Protein AF-A0A1I4HPQ2-F1 (afdb_monomer_lite)

Radius of gyration: 27.37 Å; chains: 1; bounding box: 56×36×84 Å

Structure (mmCIF, N/CA/C/O backbone):
data_AF-A0A1I4HPQ2-F1
#
_entry.id   AF-A0A1I4HPQ2-F1
#
loop_
_atom_site.group_PDB
_atom_site.id
_atom_site.type_symbol
_atom_site.label_atom_id
_atom_site.label_alt_id
_atom_site.label_comp_id
_atom_site.label_asym_id
_atom_site.label_entity_id
_atom_site.label_seq_id
_atom_site.pdbx_PDB_ins_code
_atom_site.Cartn_x
_atom_site.Cartn_y
_atom_site.Cartn_z
_atom_site.occupancy
_atom_site.B_iso_or_equiv
_atom_site.auth_seq_id
_atom_site.auth_comp_id
_atom_site.auth_asym_id
_atom_site.auth_atom_id
_atom_site.pdbx_PDB_model_num
ATOM 1 N N . MET A 1 1 ? 9.547 -10.288 45.486 1.00 56.03 1 MET A N 1
ATOM 2 C CA . MET A 1 1 ? 8.799 -9.108 44.997 1.00 56.03 1 MET A CA 1
ATOM 3 C C . MET A 1 1 ? 7.309 -9.407 45.085 1.00 56.03 1 MET A C 1
ATOM 5 O O . MET A 1 1 ? 6.881 -10.404 44.515 1.00 56.03 1 MET A O 1
ATOM 9 N N . ALA A 1 2 ? 6.533 -8.618 45.832 1.00 69.06 2 ALA A N 1
ATOM 10 C CA . ALA A 1 2 ? 5.089 -8.822 45.950 1.00 69.06 2 ALA A CA 1
ATOM 11 C C . ALA A 1 2 ? 4.396 -8.547 44.603 1.00 69.06 2 ALA A C 1
ATOM 13 O O . ALA A 1 2 ? 4.703 -7.563 43.930 1.00 69.06 2 ALA A O 1
ATOM 14 N N . ARG A 1 3 ? 3.455 -9.416 44.212 1.00 73.75 3 ARG A N 1
ATOM 15 C CA . ARG A 1 3 ? 2.708 -9.368 42.938 1.00 73.75 3 ARG A CA 1
ATOM 16 C C . ARG A 1 3 ? 2.062 -8.003 42.667 1.00 73.75 3 ARG A C 1
ATOM 18 O O . ARG A 1 3 ? 1.956 -7.590 41.516 1.00 73.75 3 ARG A O 1
ATOM 25 N N . GLU A 1 4 ? 1.667 -7.297 43.722 1.00 72.56 4 GLU A N 1
ATOM 26 C CA . GLU A 1 4 ? 1.078 -5.958 43.643 1.00 72.56 4 GLU A CA 1
ATOM 27 C C . GLU A 1 4 ? 2.083 -4.871 43.252 1.00 72.56 4 GLU A C 1
ATOM 29 O O . GLU A 1 4 ? 1.742 -3.999 42.455 1.00 72.56 4 GLU A O 1
ATOM 34 N N . GLN A 1 5 ? 3.319 -4.940 43.760 1.00 71.19 5 GLN A N 1
ATOM 35 C CA . GLN A 1 5 ? 4.384 -3.994 43.414 1.00 71.19 5 GLN A CA 1
ATOM 36 C C . GLN A 1 5 ? 4.731 -4.126 41.925 1.00 71.19 5 GLN A C 1
ATOM 38 O O . GLN A 1 5 ? 4.684 -3.150 41.185 1.00 71.19 5 GLN A O 1
ATOM 43 N N . TYR A 1 6 ? 4.920 -5.367 41.459 1.00 75.75 6 TYR A N 1
ATOM 44 C CA . TYR A 1 6 ? 5.201 -5.671 40.052 1.00 75.75 6 TYR A CA 1
ATOM 45 C C . TYR A 1 6 ? 4.104 -5.156 39.106 1.00 75.75 6 TYR A C 1
ATOM 47 O O . TYR A 1 6 ? 4.392 -4.562 38.071 1.00 75.75 6 TYR A O 1
ATOM 55 N N . GLN A 1 7 ? 2.828 -5.339 39.461 1.00 75.50 7 GLN A N 1
ATOM 56 C CA . GLN A 1 7 ? 1.721 -4.849 38.636 1.00 75.50 7 GLN A CA 1
ATOM 57 C C . GLN A 1 7 ? 1.602 -3.323 38.616 1.00 75.50 7 GLN A C 1
ATOM 59 O O . GLN A 1 7 ? 1.125 -2.778 37.618 1.00 75.50 7 GLN A O 1
ATOM 64 N N . ARG A 1 8 ? 1.972 -2.630 39.702 1.00 77.44 8 ARG A N 1
ATOM 65 C CA . ARG A 1 8 ? 2.015 -1.160 39.720 1.00 77.44 8 ARG A CA 1
ATOM 66 C C . ARG A 1 8 ? 3.138 -0.653 38.828 1.00 77.44 8 ARG A C 1
ATOM 68 O O . ARG A 1 8 ? 2.869 0.174 37.960 1.00 77.44 8 ARG A O 1
ATOM 75 N N . ASP A 1 9 ? 4.333 -1.209 38.981 1.00 74.62 9 ASP A N 1
ATOM 76 C CA . ASP A 1 9 ? 5.513 -0.802 38.218 1.00 74.62 9 ASP A CA 1
ATOM 77 C C . ASP A 1 9 ? 5.321 -1.065 36.717 1.00 74.62 9 ASP A C 1
ATOM 79 O O . ASP A 1 9 ? 5.579 -0.185 35.896 1.00 74.62 9 ASP A O 1
ATOM 83 N N . TYR A 1 10 ? 4.742 -2.214 36.349 1.00 74.06 10 TYR A N 1
ATOM 84 C CA . TYR A 1 10 ? 4.390 -2.535 34.962 1.00 74.06 10 TYR A CA 1
ATOM 85 C C . TYR A 1 10 ? 3.401 -1.526 34.361 1.00 74.06 10 TYR A C 1
ATOM 87 O O . TYR A 1 10 ? 3.603 -1.028 33.256 1.00 74.06 10 TYR A O 1
ATOM 95 N N . ARG A 1 11 ? 2.335 -1.173 35.096 1.00 72.62 11 ARG A N 1
ATOM 96 C CA . ARG A 1 11 ? 1.359 -0.170 34.634 1.00 72.62 11 ARG A CA 1
ATOM 97 C C . ARG A 1 11 ? 1.989 1.212 34.482 1.00 72.62 11 ARG A C 1
ATOM 99 O O . ARG A 1 11 ? 1.589 1.949 33.584 1.00 72.62 11 ARG A O 1
ATOM 106 N N . GLN A 1 12 ? 2.928 1.567 35.357 1.00 74.88 12 GLN A N 1
ATOM 107 C CA . GLN A 1 12 ? 3.616 2.852 35.308 1.00 74.88 12 GLN A CA 1
ATOM 108 C C . GLN A 1 12 ? 4.528 2.929 34.075 1.00 74.88 12 GLN A C 1
ATOM 110 O O . GLN A 1 12 ? 4.381 3.845 33.274 1.00 74.88 12 GLN A O 1
ATOM 115 N N . GLN A 1 13 ? 5.354 1.905 33.844 1.00 72.19 13 GLN A N 1
ATOM 116 C CA . GLN A 1 13 ? 6.218 1.812 32.661 1.00 72.19 13 GLN A CA 1
ATOM 117 C C . GLN A 1 13 ? 5.417 1.801 31.349 1.00 72.19 13 GLN A C 1
ATOM 119 O O . GLN A 1 13 ? 5.803 2.438 30.370 1.00 72.19 13 GLN A O 1
ATOM 124 N N . TYR A 1 14 ? 4.261 1.133 31.328 1.00 73.94 14 TYR A N 1
ATOM 125 C CA . TYR A 1 14 ? 3.416 1.057 30.135 1.00 73.94 14 TYR A CA 1
ATOM 126 C C . TYR A 1 14 ? 2.805 2.414 29.741 1.00 73.94 14 TYR A C 1
ATOM 128 O O . TYR A 1 14 ? 2.652 2.704 28.555 1.00 73.94 14 TYR A O 1
ATOM 136 N N . LYS A 1 15 ? 2.484 3.275 30.719 1.00 73.75 15 LYS A N 1
ATOM 137 C CA . LYS A 1 15 ? 1.958 4.633 30.467 1.00 73.75 15 LYS A CA 1
ATOM 138 C C . LYS A 1 15 ? 2.982 5.560 29.817 1.00 73.75 15 LYS A C 1
ATOM 140 O O . LYS A 1 15 ? 2.594 6.474 29.079 1.00 73.75 15 LYS A O 1
ATOM 145 N N . ASP A 1 16 ? 4.257 5.340 30.107 1.00 73.56 16 ASP A N 1
ATOM 146 C CA . ASP A 1 16 ? 5.349 6.144 29.564 1.00 73.56 16 ASP A CA 1
ATOM 147 C C . ASP A 1 16 ? 5.716 5.691 28.145 1.00 73.56 16 ASP A C 1
ATOM 149 O O . ASP A 1 16 ? 6.049 6.522 27.305 1.00 73.56 16 ASP A O 1
ATOM 153 N N . GLN A 1 17 ? 5.551 4.399 27.843 1.00 78.00 17 GLN A N 1
ATOM 154 C CA . GLN A 1 17 ? 5.895 3.811 26.543 1.00 78.00 17 GLN A CA 1
ATOM 155 C C . GLN A 1 17 ? 4.760 3.846 25.509 1.00 78.00 17 GLN A C 1
ATOM 157 O O . GLN A 1 17 ? 5.027 3.855 24.308 1.00 78.00 17 GLN A O 1
ATOM 162 N N . VAL A 1 18 ? 3.492 3.851 25.937 1.00 83.12 18 VAL A N 1
ATOM 163 C CA . VAL A 1 18 ? 2.341 3.723 25.028 1.00 83.12 18 VAL A CA 1
ATOM 164 C C . VAL A 1 18 ? 1.355 4.869 25.229 1.00 83.12 18 VAL A C 1
ATOM 166 O O . VAL A 1 18 ? 0.808 5.067 26.314 1.00 83.12 18 VAL A O 1
ATOM 169 N N . LYS A 1 19 ? 1.066 5.605 24.149 1.00 86.81 19 LYS A N 1
ATOM 170 C CA . LYS A 1 19 ? 0.002 6.618 24.108 1.00 86.81 19 LYS A CA 1
ATOM 171 C C . LYS A 1 19 ? -1.155 6.135 23.240 1.00 86.81 19 LYS A C 1
ATOM 173 O O . LYS A 1 19 ? -0.952 5.608 22.149 1.00 86.81 19 LYS A O 1
ATOM 178 N N . ARG A 1 20 ? -2.381 6.317 23.736 1.00 86.44 20 ARG A N 1
ATOM 179 C CA . ARG A 1 20 ? -3.605 6.028 22.983 1.00 86.44 20 ARG A CA 1
ATOM 180 C C . ARG A 1 20 ? -4.026 7.274 22.216 1.00 86.44 20 ARG A C 1
ATOM 182 O O . ARG A 1 20 ? -4.213 8.327 22.816 1.00 86.44 20 ARG A O 1
ATOM 189 N N . VAL A 1 21 ? -4.224 7.119 20.914 1.00 87.50 21 VAL A N 1
ATOM 190 C CA . VAL A 1 21 ? -4.803 8.146 20.045 1.00 87.50 21 VAL A CA 1
ATOM 191 C C . VAL A 1 21 ? -6.240 7.740 19.730 1.00 87.50 21 VAL A C 1
ATOM 193 O O . VAL A 1 21 ? -6.485 6.596 19.351 1.00 87.50 21 VAL A O 1
ATOM 196 N N . ASN A 1 22 ? -7.188 8.657 19.921 1.00 90.88 22 ASN A N 1
ATOM 197 C CA . ASN A 1 22 ? -8.587 8.454 19.550 1.00 90.88 22 ASN A CA 1
ATOM 198 C C . ASN A 1 22 ? -8.857 9.202 18.242 1.00 90.88 22 ASN A C 1
ATOM 200 O O . ASN A 1 22 ? -8.542 10.385 18.136 1.00 90.88 22 ASN A O 1
ATOM 204 N N . LEU A 1 23 ? -9.437 8.505 17.268 1.00 90.25 23 LEU A N 1
ATOM 205 C CA . LEU A 1 23 ? -9.793 9.045 15.959 1.00 90.25 23 LEU A CA 1
ATOM 206 C C . LEU A 1 23 ? -11.295 8.876 15.747 1.00 90.25 23 LEU A C 1
ATOM 208 O O . LEU A 1 23 ? -11.860 7.843 16.114 1.00 90.25 23 LEU A O 1
ATOM 212 N N . THR A 1 24 ? -11.917 9.877 15.134 1.00 94.19 24 THR A N 1
ATOM 213 C CA . THR A 1 24 ? -13.330 9.843 14.759 1.00 94.19 24 THR A CA 1
ATOM 214 C C . THR A 1 24 ? -13.420 9.781 13.246 1.00 94.19 24 THR A C 1
ATOM 216 O O . THR A 1 24 ? -12.880 10.644 12.562 1.00 94.19 24 THR A O 1
ATOM 219 N N . PHE A 1 25 ? -14.119 8.770 12.744 1.00 92.94 25 PHE A N 1
ATOM 220 C CA . PHE A 1 25 ? -14.412 8.599 11.327 1.00 92.94 25 PHE A CA 1
ATOM 221 C C . PHE A 1 25 ? -15.906 8.791 11.094 1.00 92.94 25 PHE A C 1
ATOM 223 O O . PHE A 1 25 ? -16.732 8.427 11.936 1.00 92.94 25 PHE A O 1
ATOM 230 N N . SER A 1 26 ? -16.263 9.313 9.928 1.00 96.75 26 SER A N 1
ATOM 231 C CA . SER A 1 26 ? -17.625 9.218 9.423 1.00 96.75 26 SER A CA 1
ATOM 232 C C . SER A 1 26 ? -18.025 7.751 9.229 1.00 96.75 26 SER A C 1
ATOM 234 O O . SER A 1 26 ? -17.196 6.845 9.090 1.00 96.75 26 SER A O 1
ATOM 236 N N . LEU A 1 27 ? -19.334 7.503 9.168 1.00 95.06 27 LEU A N 1
ATOM 237 C CA . LEU A 1 27 ? -19.873 6.166 8.909 1.00 95.06 27 LEU A CA 1
ATOM 238 C C . LEU A 1 27 ? -19.377 5.573 7.581 1.00 95.06 27 LEU A C 1
ATOM 240 O O . LEU A 1 27 ? -19.165 4.364 7.498 1.00 95.06 27 LEU A O 1
ATOM 244 N N . ALA A 1 28 ? -19.200 6.406 6.552 1.00 94.88 28 ALA A N 1
ATOM 245 C CA . ALA A 1 28 ? -18.719 5.970 5.244 1.00 94.88 28 ALA A CA 1
ATOM 246 C C . ALA A 1 28 ? -17.246 5.540 5.301 1.00 94.88 28 ALA A C 1
ATOM 248 O O . ALA A 1 28 ? -16.912 4.443 4.851 1.00 94.88 28 ALA A O 1
ATOM 249 N N . GLU A 1 29 ? -16.393 6.352 5.930 1.00 93.19 29 GLU A N 1
ATOM 250 C CA . GLU A 1 29 ? -14.969 6.048 6.119 1.00 93.19 29 GLU A CA 1
ATOM 251 C C . GLU A 1 29 ? -14.782 4.773 6.940 1.00 93.19 29 GLU A C 1
ATOM 253 O O . GLU A 1 29 ? -14.067 3.864 6.520 1.00 93.19 29 GLU A O 1
ATOM 258 N N . HIS A 1 30 ? -15.493 4.645 8.066 1.00 95.94 30 HIS A N 1
ATOM 259 C CA . HIS A 1 30 ? -15.408 3.450 8.901 1.00 95.94 30 HIS A CA 1
ATOM 260 C C . HIS A 1 30 ? -15.809 2.184 8.133 1.00 95.94 30 HIS A C 1
ATOM 262 O O . HIS A 1 30 ? -15.154 1.154 8.262 1.00 95.94 30 HIS A O 1
ATOM 268 N N . ARG A 1 31 ? -16.867 2.238 7.310 1.00 94.44 31 ARG A N 1
ATOM 269 C CA . ARG A 1 31 ? -17.293 1.092 6.486 1.00 94.44 31 ARG A CA 1
ATOM 270 C C . ARG A 1 31 ? -16.239 0.697 5.454 1.00 94.44 31 ARG A C 1
ATOM 272 O O . ARG A 1 31 ? -16.018 -0.498 5.272 1.00 94.44 31 ARG A O 1
ATOM 279 N N . GLY A 1 32 ? -15.608 1.675 4.804 1.00 93.62 32 GLY A N 1
ATOM 280 C CA . GLY A 1 32 ? -14.516 1.428 3.861 1.00 93.62 32 GLY A CA 1
ATOM 281 C C . GLY A 1 32 ? -13.336 0.741 4.545 1.00 93.62 32 GLY A C 1
ATOM 282 O O . GLY A 1 32 ? -12.944 -0.353 4.150 1.00 93.62 32 GLY A O 1
ATOM 283 N N . ILE A 1 33 ? -12.857 1.324 5.646 1.00 94.19 33 ILE A N 1
ATOM 284 C CA . ILE A 1 33 ? -11.730 0.790 6.423 1.00 94.19 33 ILE A CA 1
ATOM 285 C C . ILE A 1 33 ? -12.051 -0.605 6.973 1.00 94.19 33 ILE A C 1
ATOM 287 O O . ILE A 1 33 ? -11.209 -1.495 6.917 1.00 94.19 33 ILE A O 1
ATOM 291 N N . ALA A 1 34 ? -13.263 -0.828 7.489 1.00 93.81 34 ALA A N 1
ATOM 292 C CA . ALA A 1 34 ? -13.657 -2.120 8.044 1.00 93.81 34 ALA A CA 1
ATOM 293 C C . ALA A 1 34 ? -13.675 -3.237 6.993 1.00 93.81 34 ALA A C 1
ATOM 295 O O . ALA A 1 34 ? -13.324 -4.373 7.309 1.00 93.81 34 ALA A O 1
ATOM 296 N N . ARG A 1 35 ? -14.058 -2.918 5.750 1.00 93.81 35 ARG A N 1
ATOM 297 C CA . ARG A 1 35 ? -13.998 -3.866 4.635 1.00 93.81 35 ARG A CA 1
ATOM 298 C C . ARG A 1 35 ? -12.550 -4.230 4.319 1.00 93.81 35 ARG A C 1
ATOM 300 O O . ARG A 1 35 ? -12.201 -5.397 4.413 1.00 93.81 35 ARG A O 1
ATOM 307 N N . SER A 1 36 ? -11.694 -3.235 4.094 1.00 90.25 36 SER A N 1
ATOM 308 C CA . SER A 1 36 ? -10.280 -3.477 3.781 1.00 90.25 36 SER A CA 1
ATOM 309 C C . SER A 1 36 ? -9.520 -4.168 4.920 1.00 90.25 36 SER A C 1
ATOM 311 O O . SER A 1 36 ? -8.637 -4.983 4.673 1.00 90.25 36 SER A O 1
ATOM 313 N N . ALA A 1 37 ? -9.882 -3.895 6.176 1.00 92.25 37 ALA A N 1
ATOM 314 C CA . ALA A 1 37 ? -9.331 -4.595 7.332 1.00 92.25 37 ALA A CA 1
ATOM 315 C C . ALA A 1 37 ? -9.725 -6.081 7.341 1.00 92.25 37 ALA A C 1
ATOM 317 O O . ALA A 1 37 ? -8.880 -6.931 7.627 1.00 92.25 37 ALA A O 1
ATOM 318 N N . LYS A 1 38 ? -10.983 -6.392 6.988 1.00 91.31 38 LYS A N 1
ATOM 319 C CA . LYS A 1 38 ? -11.480 -7.766 6.847 1.00 91.31 38 LYS A CA 1
ATOM 320 C C . LYS A 1 38 ? -10.753 -8.508 5.726 1.00 91.31 38 LYS A C 1
ATOM 322 O O . LYS A 1 38 ? -10.330 -9.636 5.958 1.00 91.31 38 LYS A O 1
ATOM 327 N N . ASP A 1 39 ? -10.577 -7.873 4.571 1.00 86.81 39 ASP A N 1
ATOM 328 C CA . ASP A 1 39 ? -9.871 -8.459 3.423 1.00 86.81 39 ASP A CA 1
ATOM 329 C C . ASP A 1 39 ? -8.401 -8.751 3.773 1.00 86.81 39 ASP A C 1
ATOM 331 O O . ASP A 1 39 ? -7.863 -9.794 3.421 1.00 86.81 39 ASP A O 1
ATOM 335 N N . ALA A 1 40 ? -7.780 -7.883 4.578 1.00 82.19 40 ALA A N 1
ATOM 336 C CA . ALA A 1 40 ? -6.437 -8.077 5.123 1.00 82.19 40 ALA A CA 1
ATOM 337 C C . ALA A 1 40 ? -6.374 -9.006 6.360 1.00 82.19 40 ALA A C 1
ATOM 339 O O . ALA A 1 40 ? -5.325 -9.097 6.997 1.00 82.19 40 ALA A O 1
ATOM 340 N N . GLY A 1 41 ? -7.484 -9.636 6.769 1.00 89.19 41 GLY A N 1
ATOM 341 C CA . GLY A 1 41 ? -7.532 -10.551 7.917 1.00 89.19 41 GLY A CA 1
ATOM 342 C C . GLY A 1 41 ? -7.172 -9.912 9.265 1.00 89.19 41 GLY A C 1
ATOM 343 O O . GLY A 1 41 ? -6.704 -10.599 10.173 1.00 89.19 41 GLY A O 1
ATOM 344 N N . SER A 1 42 ? -7.358 -8.597 9.414 1.00 89.69 42 SER A N 1
ATOM 345 C CA . SER A 1 42 ? -6.857 -7.826 10.558 1.00 89.69 42 SER A CA 1
ATOM 346 C C . SER A 1 42 ? -7.957 -7.024 11.272 1.00 89.69 42 SER A C 1
ATOM 348 O O . SER A 1 42 ? -8.908 -6.558 10.643 1.00 89.69 42 SER A O 1
ATOM 350 N N . PRO A 1 43 ? -7.860 -6.812 12.601 1.00 94.31 43 PRO A N 1
ATOM 351 C CA . PRO A 1 43 ? -8.772 -5.916 13.308 1.00 94.31 43 PRO A CA 1
ATOM 352 C C . PRO A 1 43 ? -8.656 -4.473 12.800 1.00 94.31 43 PRO A C 1
ATOM 354 O O . PRO A 1 43 ? -7.549 -3.978 12.598 1.00 94.31 43 PRO A O 1
ATOM 357 N N . VAL A 1 44 ? -9.780 -3.754 12.709 1.00 92.19 44 VAL A N 1
ATOM 358 C CA . VAL A 1 44 ? -9.851 -2.374 12.177 1.00 92.19 44 VAL A CA 1
ATOM 359 C C . VAL A 1 44 ? -8.811 -1.439 12.804 1.00 92.19 44 VAL A C 1
ATOM 361 O O . VAL A 1 44 ? -8.097 -0.737 12.096 1.00 92.19 44 VAL A O 1
ATOM 364 N N . ALA A 1 45 ? -8.660 -1.459 14.131 1.00 92.38 45 ALA A N 1
ATOM 365 C CA . ALA A 1 45 ? -7.683 -0.614 14.820 1.00 92.38 45 ALA A CA 1
ATOM 366 C C . ALA A 1 45 ? -6.224 -0.981 14.486 1.00 92.38 45 ALA A C 1
ATOM 368 O O . ALA A 1 45 ? -5.375 -0.097 14.378 1.00 92.38 45 ALA A O 1
ATOM 369 N N . ALA A 1 46 ? -5.930 -2.274 14.308 1.00 91.69 46 ALA A N 1
ATOM 370 C CA . ALA A 1 46 ? -4.603 -2.742 13.917 1.00 91.69 46 ALA A CA 1
ATOM 371 C C . ALA A 1 46 ? -4.295 -2.351 12.465 1.00 91.69 46 ALA A C 1
ATOM 373 O O . ALA A 1 46 ? -3.202 -1.869 12.179 1.00 91.69 46 ALA A O 1
ATOM 374 N N . TYR A 1 47 ? -5.288 -2.475 11.584 1.00 92.56 47 TYR A N 1
ATOM 375 C CA . TYR A 1 47 ? -5.209 -2.058 10.189 1.00 92.56 47 TYR A CA 1
ATOM 376 C C . TYR A 1 47 ? -4.936 -0.553 10.054 1.00 92.56 47 TYR A C 1
ATOM 378 O O . TYR A 1 47 ? -3.996 -0.154 9.372 1.00 92.56 47 TYR A O 1
ATOM 386 N N . VAL A 1 48 ? -5.689 0.286 10.776 1.00 93.00 48 VAL A N 1
ATOM 387 C CA . VAL A 1 48 ? -5.480 1.745 10.794 1.00 93.00 48 VAL A CA 1
ATOM 388 C C . VAL A 1 48 ? -4.098 2.100 11.338 1.00 93.00 48 VAL A C 1
ATOM 390 O O . VAL A 1 48 ? -3.414 2.945 10.765 1.00 93.00 48 VAL A O 1
ATOM 393 N N . LYS A 1 49 ? -3.650 1.439 12.415 1.00 91.56 49 LYS A N 1
ATOM 394 C CA . LYS A 1 49 ? -2.307 1.658 12.967 1.00 91.56 49 LYS A CA 1
ATOM 395 C C . LYS A 1 49 ? -1.217 1.299 11.954 1.00 91.56 49 LYS A C 1
ATOM 397 O O . LYS A 1 49 ? -0.252 2.046 11.836 1.00 91.56 49 LYS A O 1
ATOM 402 N N . ARG A 1 50 ? -1.372 0.186 11.230 1.00 88.62 50 ARG A N 1
ATOM 403 C CA . ARG A 1 50 ? -0.435 -0.242 10.184 1.00 88.62 50 ARG A CA 1
ATOM 404 C C . ARG A 1 50 ? -0.337 0.803 9.074 1.00 88.62 50 ARG A C 1
ATOM 406 O O . ARG A 1 50 ? 0.760 1.271 8.808 1.00 88.62 50 ARG A O 1
ATOM 413 N N . LEU A 1 51 ? -1.470 1.229 8.511 1.00 89.56 51 LEU A N 1
ATOM 414 C CA . LEU A 1 51 ? -1.494 2.255 7.462 1.00 89.56 51 LEU A CA 1
ATOM 415 C C . LEU A 1 51 ? -0.870 3.579 7.921 1.00 89.56 51 LEU A C 1
ATOM 417 O O . LEU A 1 51 ? -0.122 4.203 7.175 1.00 89.56 51 LEU A O 1
ATOM 421 N N . ALA A 1 52 ? -1.153 4.003 9.157 1.00 88.44 52 ALA A N 1
ATOM 422 C CA . ALA A 1 52 ? -0.582 5.226 9.713 1.00 88.44 52 ALA A CA 1
ATOM 423 C C . ALA A 1 52 ? 0.947 5.143 9.853 1.00 88.44 52 ALA A C 1
ATOM 425 O O . ALA A 1 52 ? 1.634 6.122 9.574 1.00 88.44 52 ALA A O 1
ATOM 426 N N . LEU A 1 53 ? 1.483 3.985 10.259 1.00 87.56 53 LEU A N 1
ATOM 427 C CA . LEU A 1 53 ? 2.928 3.762 10.356 1.00 87.56 53 LEU A CA 1
ATOM 428 C C . LEU A 1 53 ? 3.586 3.664 8.977 1.00 87.56 53 LEU A C 1
ATOM 430 O O . LEU A 1 53 ? 4.600 4.311 8.756 1.00 87.56 53 LEU A O 1
ATOM 434 N N . GLU A 1 54 ? 2.987 2.934 8.036 1.00 83.75 54 GLU A N 1
ATOM 435 C CA . GLU A 1 54 ? 3.463 2.831 6.648 1.00 83.75 54 GLU A CA 1
ATOM 436 C C . GLU A 1 54 ? 3.567 4.209 5.981 1.00 83.75 54 GLU A C 1
ATOM 438 O O . GLU A 1 54 ? 4.606 4.562 5.419 1.00 83.75 54 GLU A O 1
ATOM 443 N N . ALA A 1 55 ? 2.522 5.030 6.121 1.00 80.94 55 ALA A N 1
ATOM 444 C CA . ALA A 1 55 ? 2.511 6.394 5.608 1.00 80.9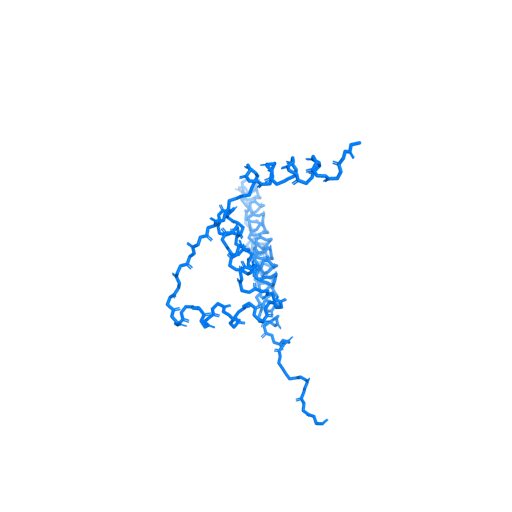4 55 ALA A CA 1
ATOM 445 C C . ALA A 1 55 ? 3.533 7.298 6.319 1.00 80.94 55 ALA A C 1
ATOM 447 O O . ALA A 1 55 ? 4.194 8.103 5.666 1.00 80.94 55 ALA A O 1
ATOM 448 N N . HIS A 1 56 ? 3.684 7.169 7.642 1.00 79.31 56 HIS A N 1
ATOM 449 C CA . HIS A 1 56 ? 4.632 7.975 8.417 1.00 79.31 56 HIS A CA 1
ATOM 450 C C . HIS A 1 56 ? 6.096 7.633 8.110 1.00 79.31 56 HIS A C 1
ATOM 452 O O . HIS A 1 56 ? 6.934 8.526 8.032 1.00 79.31 56 HIS A O 1
ATOM 458 N N . GLU A 1 57 ? 6.403 6.353 7.908 1.00 80.06 57 GLU A N 1
ATOM 459 C CA . GLU A 1 57 ? 7.752 5.864 7.612 1.00 80.06 57 GLU A CA 1
ATOM 460 C C . GLU A 1 57 ? 8.134 6.006 6.130 1.00 80.06 57 GLU A C 1
ATOM 462 O O . GLU A 1 57 ? 9.239 5.632 5.742 1.00 80.06 57 GLU A O 1
ATOM 467 N N . GLY A 1 58 ? 7.227 6.503 5.280 1.00 64.50 58 GLY A N 1
ATOM 468 C CA . GLY A 1 58 ? 7.436 6.569 3.831 1.00 64.50 58 GLY A CA 1
ATOM 469 C C . GLY A 1 58 ? 7.506 5.193 3.160 1.00 64.50 58 GLY A C 1
ATOM 470 O O . GLY A 1 58 ? 7.821 5.094 1.975 1.00 64.50 58 GLY A O 1
ATOM 471 N N . ARG A 1 59 ? 7.191 4.122 3.898 1.00 57.78 59 ARG A N 1
ATOM 472 C CA . ARG A 1 59 ? 7.056 2.768 3.369 1.00 57.78 59 ARG A CA 1
ATOM 473 C C . ARG A 1 59 ? 5.654 2.628 2.810 1.00 57.78 59 ARG A C 1
ATOM 475 O O . ARG A 1 59 ? 4.773 2.060 3.447 1.00 57.78 59 ARG A O 1
ATOM 482 N N . SER A 1 60 ? 5.434 3.153 1.609 1.00 54.50 60 SER A N 1
ATOM 483 C CA . SER A 1 60 ? 4.272 2.717 0.848 1.00 54.50 60 SER A CA 1
ATOM 484 C C . SER A 1 60 ? 4.520 1.252 0.501 1.00 54.50 60 SER A C 1
ATOM 486 O O . SER A 1 60 ? 5.372 0.949 -0.334 1.00 54.50 60 SER A O 1
ATOM 488 N N . SER A 1 61 ? 3.854 0.336 1.210 1.00 54.03 61 SER A N 1
ATOM 489 C CA . SER A 1 61 ? 3.793 -1.062 0.800 1.00 54.03 61 SER A CA 1
ATOM 490 C C . SER A 1 61 ? 2.980 -1.084 -0.485 1.00 54.03 61 SER A C 1
ATOM 492 O O . SER A 1 61 ? 1.764 -1.273 -0.459 1.00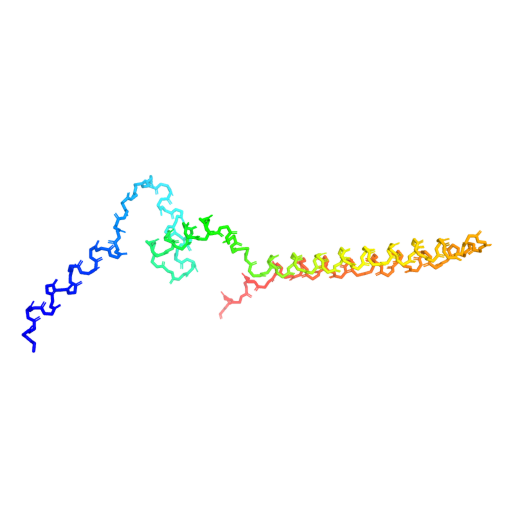 54.03 61 SER A O 1
ATOM 494 N N . ALA A 1 62 ? 3.637 -0.824 -1.616 1.00 54.84 62 ALA A N 1
ATOM 495 C CA . ALA A 1 62 ? 3.092 -1.247 -2.887 1.00 54.84 62 ALA A CA 1
ATOM 496 C C . ALA A 1 62 ? 2.760 -2.743 -2.732 1.00 54.84 62 ALA A C 1
ATOM 498 O O . ALA A 1 62 ? 3.570 -3.464 -2.137 1.00 54.84 62 ALA A O 1
ATOM 499 N N . PRO A 1 63 ? 1.576 -3.202 -3.175 1.00 60.62 63 PRO A N 1
ATOM 500 C CA . PRO A 1 63 ? 1.305 -4.628 -3.320 1.00 60.62 63 PRO A CA 1
ATOM 501 C C . PRO A 1 63 ? 2.550 -5.311 -3.889 1.00 60.62 63 PRO A C 1
ATOM 503 O O . PRO A 1 63 ? 3.178 -4.747 -4.785 1.00 60.62 63 PRO A O 1
ATOM 506 N N . GLU A 1 64 ? 2.961 -6.446 -3.325 1.00 55.94 64 GLU A N 1
ATOM 507 C CA . GLU A 1 64 ? 4.255 -7.084 -3.623 1.00 55.94 64 GLU A CA 1
ATOM 508 C C . GLU A 1 64 ? 4.475 -7.256 -5.137 1.00 55.94 64 GLU A C 1
ATOM 510 O O . GLU A 1 64 ? 5.555 -6.980 -5.653 1.00 55.94 64 GLU A O 1
ATOM 515 N N . GLU A 1 65 ? 3.391 -7.519 -5.866 1.00 54.75 65 GLU A N 1
ATOM 516 C CA . GLU A 1 65 ? 3.317 -7.560 -7.329 1.00 54.75 65 GLU A CA 1
ATOM 517 C C . GLU A 1 65 ? 3.733 -6.240 -8.009 1.00 54.75 65 GLU A C 1
ATOM 519 O O . GLU A 1 65 ? 4.469 -6.246 -8.991 1.00 54.75 65 GLU A O 1
ATOM 524 N N . ILE A 1 66 ? 3.305 -5.085 -7.493 1.00 61.62 66 ILE A N 1
ATOM 525 C CA . ILE A 1 66 ? 3.674 -3.761 -8.021 1.00 61.62 66 ILE A CA 1
ATOM 526 C C . ILE A 1 66 ? 5.125 -3.425 -7.663 1.00 61.62 66 ILE A C 1
ATOM 528 O O . ILE A 1 66 ? 5.834 -2.819 -8.467 1.00 61.62 66 ILE A O 1
ATOM 532 N N . ALA A 1 67 ? 5.591 -3.825 -6.478 1.00 62.41 67 ALA A N 1
ATOM 533 C CA . ALA A 1 67 ? 6.987 -3.643 -6.087 1.00 62.41 67 ALA A CA 1
ATOM 534 C C . ALA A 1 67 ? 7.930 -4.453 -6.993 1.00 62.41 67 ALA A C 1
ATOM 536 O O . ALA A 1 67 ? 8.942 -3.926 -7.458 1.00 62.41 67 ALA A O 1
ATOM 537 N N . GLU A 1 68 ? 7.564 -5.697 -7.304 1.00 64.44 68 GLU A N 1
ATOM 538 C CA . GLU A 1 68 ? 8.304 -6.560 -8.224 1.00 64.44 68 GLU A CA 1
ATOM 539 C C . GLU A 1 68 ? 8.297 -5.997 -9.654 1.00 64.44 68 GLU A C 1
ATOM 541 O O . GLU A 1 68 ? 9.350 -5.880 -10.283 1.00 64.44 68 GLU A O 1
ATOM 546 N N . GLN A 1 69 ? 7.145 -5.519 -10.136 1.00 65.44 69 GLN A N 1
ATOM 547 C CA . GLN A 1 69 ? 7.035 -4.853 -11.441 1.00 65.44 69 GLN A CA 1
ATOM 548 C C . GLN A 1 69 ? 7.894 -3.581 -11.537 1.00 65.44 69 GLN A C 1
ATOM 550 O O . GLN A 1 69 ? 8.519 -3.326 -12.571 1.00 65.44 69 GLN A O 1
ATOM 555 N N . LEU A 1 70 ? 7.956 -2.779 -10.470 1.00 70.38 70 LEU A N 1
ATOM 556 C CA . LEU A 1 70 ? 8.805 -1.587 -10.411 1.00 70.38 70 LEU A CA 1
ATOM 557 C C . LEU A 1 70 ? 10.296 -1.947 -10.382 1.00 70.38 70 LEU A C 1
ATOM 559 O O . LEU A 1 70 ? 11.091 -1.278 -11.046 1.00 70.38 70 LEU A O 1
ATOM 563 N N . ALA A 1 71 ? 10.678 -3.012 -9.675 1.00 71.44 71 ALA A N 1
ATOM 564 C CA . ALA A 1 71 ? 12.054 -3.504 -9.653 1.00 71.44 71 ALA A CA 1
ATOM 565 C C . ALA A 1 71 ? 12.494 -4.028 -11.033 1.00 71.44 71 ALA A C 1
ATOM 567 O O . ALA A 1 71 ? 13.601 -3.737 -11.501 1.00 71.44 71 ALA A O 1
ATOM 568 N N . ASP A 1 72 ? 11.604 -4.737 -11.731 1.00 70.38 72 ASP A N 1
ATOM 569 C CA . ASP A 1 72 ? 11.824 -5.180 -13.108 1.00 70.38 72 ASP A CA 1
ATOM 570 C C . ASP A 1 72 ? 11.983 -3.992 -14.067 1.00 70.38 72 ASP A C 1
ATOM 572 O O . ASP A 1 72 ? 12.898 -3.977 -14.902 1.00 70.38 72 ASP A O 1
ATOM 576 N N . LEU A 1 73 ? 11.157 -2.953 -13.916 1.00 73.62 73 LEU A N 1
ATOM 577 C CA . LEU A 1 73 ? 11.280 -1.720 -14.691 1.00 73.62 73 LEU A CA 1
ATOM 578 C C . LEU A 1 73 ? 12.615 -1.008 -14.419 1.00 73.62 73 LEU A C 1
ATOM 580 O O . LEU A 1 73 ? 13.296 -0.599 -15.364 1.00 73.62 73 LEU A O 1
ATOM 584 N N . GLU A 1 74 ? 13.039 -0.908 -13.157 1.00 73.75 74 GLU A N 1
ATOM 585 C CA . GLU A 1 74 ? 14.332 -0.326 -12.783 1.00 73.75 74 GLU A CA 1
ATOM 586 C C . GLU A 1 74 ? 15.497 -1.084 -13.442 1.00 73.75 74 GLU A C 1
ATOM 588 O O . GLU A 1 74 ? 16.419 -0.479 -14.003 1.00 73.75 74 GLU A O 1
ATOM 593 N N . ARG A 1 75 ? 15.444 -2.421 -13.450 1.00 74.88 75 ARG A N 1
ATOM 594 C CA . ARG A 1 75 ? 16.450 -3.269 -14.102 1.00 74.88 75 ARG A CA 1
ATOM 595 C C . ARG A 1 75 ? 16.501 -3.037 -15.614 1.00 74.88 75 ARG A C 1
ATOM 597 O O . ARG A 1 75 ? 17.596 -3.017 -16.194 1.00 74.88 75 ARG A O 1
ATOM 604 N N . VAL A 1 76 ? 15.354 -2.838 -16.265 1.00 75.50 76 VAL A N 1
ATOM 605 C CA . VAL A 1 76 ? 15.295 -2.485 -17.692 1.00 75.50 76 VAL A CA 1
ATOM 606 C C . VAL A 1 76 ? 15.916 -1.109 -17.928 1.00 75.50 76 VAL A C 1
ATOM 608 O O . VAL A 1 76 ? 16.797 -0.998 -18.779 1.00 75.50 76 VAL A O 1
ATOM 611 N N . ILE A 1 77 ? 15.561 -0.092 -17.138 1.00 74.50 77 ILE A N 1
ATOM 612 C CA . ILE A 1 77 ? 16.139 1.261 -17.236 1.00 74.50 77 ILE A CA 1
ATOM 613 C C . ILE A 1 77 ? 17.659 1.229 -17.041 1.00 74.50 77 ILE A C 1
ATOM 615 O O . ILE A 1 77 ? 18.404 1.836 -17.811 1.00 74.50 77 ILE A O 1
ATOM 619 N N . ARG A 1 78 ? 18.156 0.459 -16.069 1.00 72.75 78 ARG A N 1
ATOM 620 C CA . ARG A 1 78 ? 19.597 0.277 -15.841 1.00 72.75 78 ARG A CA 1
ATOM 621 C C . ARG A 1 78 ? 20.284 -0.395 -17.031 1.00 72.75 78 ARG A C 1
ATOM 623 O O . ARG A 1 78 ? 21.402 -0.030 -17.390 1.00 72.75 78 ARG A O 1
ATOM 630 N N . THR A 1 79 ? 19.608 -1.344 -17.675 1.00 76.88 79 THR A N 1
ATOM 631 C CA . THR A 1 79 ? 20.095 -1.975 -18.910 1.00 76.88 79 THR A CA 1
ATOM 632 C C . THR A 1 79 ? 20.149 -0.967 -20.063 1.00 76.88 79 THR A C 1
ATOM 634 O O . THR A 1 79 ? 21.149 -0.937 -20.775 1.00 76.88 79 THR A O 1
ATOM 637 N N . ILE A 1 80 ? 19.136 -0.100 -20.209 1.00 70.44 80 ILE A N 1
ATOM 638 C CA . ILE A 1 80 ? 19.135 1.005 -21.187 1.00 70.44 80 ILE A CA 1
ATOM 639 C C . ILE A 1 80 ? 20.340 1.908 -20.951 1.00 70.44 80 ILE A C 1
ATOM 641 O O . ILE A 1 80 ? 21.131 2.128 -21.863 1.00 70.44 80 ILE A O 1
ATOM 645 N N . ALA A 1 81 ? 20.505 2.390 -19.719 1.00 69.25 81 ALA A N 1
ATOM 646 C CA . ALA A 1 81 ? 21.593 3.285 -19.355 1.00 69.25 81 ALA A CA 1
ATOM 647 C C . ALA A 1 81 ? 22.961 2.652 -19.642 1.00 69.25 81 ALA A C 1
ATOM 649 O O . ALA A 1 81 ? 23.841 3.309 -20.193 1.00 69.25 81 ALA A O 1
ATOM 650 N N . ASN A 1 82 ? 23.130 1.362 -19.341 1.00 74.94 82 ASN A N 1
ATOM 651 C CA . ASN A 1 82 ? 24.365 0.639 -19.628 1.00 74.94 82 ASN A CA 1
ATOM 652 C C . ASN A 1 82 ? 24.628 0.498 -21.131 1.00 74.94 82 ASN A C 1
ATOM 654 O O . ASN A 1 82 ? 25.748 0.766 -21.559 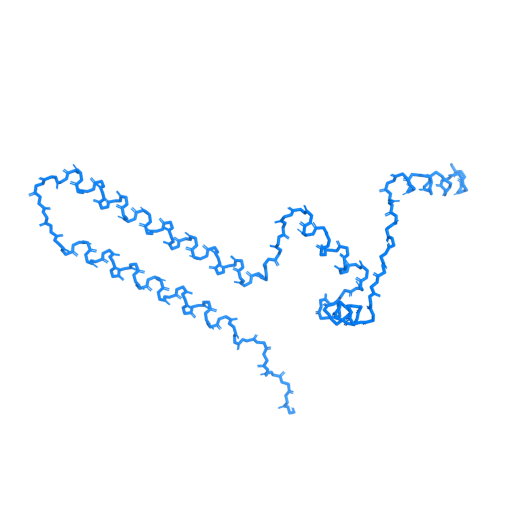1.00 74.94 82 ASN A O 1
ATOM 658 N N . ASN A 1 83 ? 23.624 0.128 -21.929 1.00 72.00 83 ASN A N 1
ATOM 659 C CA . ASN A 1 83 ? 23.770 -0.014 -23.379 1.00 72.00 83 ASN A CA 1
ATOM 660 C C . ASN A 1 83 ? 24.071 1.336 -24.046 1.00 72.00 83 ASN A C 1
ATOM 662 O O . ASN A 1 83 ? 24.995 1.434 -24.848 1.00 72.00 83 ASN A O 1
ATOM 666 N N . VAL A 1 84 ? 23.362 2.398 -23.653 1.00 67.62 84 VAL A N 1
ATOM 667 C CA . VAL A 1 84 ? 23.608 3.766 -24.136 1.00 67.62 84 VAL A CA 1
ATOM 668 C C . VAL A 1 84 ? 25.006 4.244 -23.736 1.00 67.62 84 VAL A C 1
ATOM 670 O O . VAL A 1 84 ? 25.719 4.819 -24.553 1.00 67.62 84 VAL A O 1
ATOM 673 N N . ASN A 1 85 ? 25.450 3.962 -22.509 1.00 71.62 85 ASN A N 1
ATOM 674 C CA . ASN A 1 85 ? 26.793 4.317 -22.050 1.00 71.62 85 ASN A CA 1
ATOM 675 C C . ASN A 1 85 ? 27.886 3.520 -22.788 1.00 71.62 85 ASN A C 1
ATOM 677 O O . ASN A 1 85 ? 28.951 4.056 -23.088 1.00 71.62 85 ASN A O 1
ATOM 681 N N . GLN A 1 86 ? 27.632 2.251 -23.122 1.00 72.56 86 GLN A N 1
ATOM 682 C CA . GLN A 1 86 ? 28.529 1.453 -23.961 1.00 72.56 86 GLN A CA 1
ATOM 683 C C . GLN A 1 86 ? 28.605 2.014 -25.381 1.00 72.56 86 GLN A C 1
ATOM 685 O O . GLN A 1 86 ? 29.712 2.202 -25.873 1.00 72.56 86 GLN A O 1
ATOM 690 N N . MET A 1 87 ? 27.473 2.385 -25.986 1.00 66.06 87 MET A N 1
ATOM 691 C CA . MET A 1 87 ? 27.437 3.053 -27.290 1.00 66.06 87 MET A CA 1
ATOM 692 C C . MET A 1 87 ? 28.177 4.392 -27.271 1.00 66.06 87 MET A C 1
ATOM 694 O O . MET A 1 87 ? 28.976 4.654 -28.161 1.00 66.06 87 MET A O 1
ATOM 698 N N . ALA A 1 88 ? 27.976 5.220 -26.245 1.00 65.12 88 ALA A N 1
ATOM 699 C CA . ALA A 1 88 ? 28.670 6.499 -26.109 1.00 65.12 88 ALA A CA 1
ATOM 700 C C . ALA A 1 88 ? 30.188 6.312 -25.952 1.00 65.12 88 ALA A C 1
ATOM 702 O O . ALA A 1 88 ? 30.978 7.037 -26.552 1.00 65.12 88 ALA A O 1
ATOM 703 N N . ARG A 1 89 ? 30.623 5.305 -25.183 1.00 66.00 89 ARG A N 1
ATOM 704 C CA . ARG A 1 89 ? 32.047 4.964 -25.041 1.00 66.00 89 ARG A CA 1
ATOM 705 C C . ARG A 1 89 ? 32.629 4.350 -26.308 1.00 66.00 89 ARG A C 1
ATOM 707 O O . ARG A 1 89 ? 33.778 4.636 -26.618 1.00 66.00 89 ARG A O 1
ATOM 714 N N . HIS A 1 90 ? 31.866 3.528 -27.022 1.00 60.59 90 HIS A N 1
ATOM 715 C CA . HIS A 1 90 ? 32.264 2.947 -28.299 1.00 60.59 90 HIS A CA 1
ATOM 716 C C . HIS A 1 90 ? 32.372 4.033 -29.374 1.00 60.59 90 HIS A C 1
ATOM 718 O O . HIS A 1 90 ? 33.391 4.108 -30.038 1.00 60.59 90 HIS A O 1
ATOM 724 N N . SER A 1 9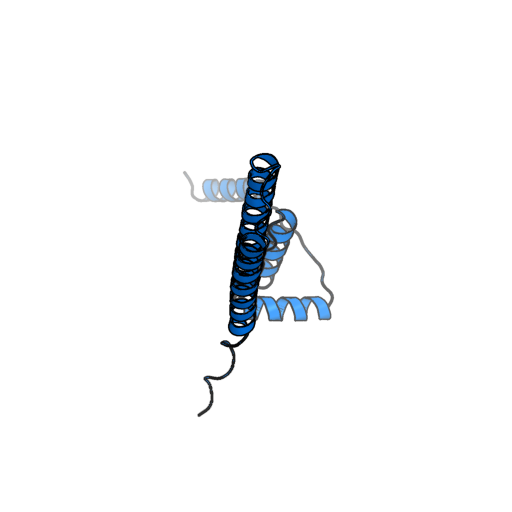1 ? 31.413 4.957 -29.447 1.00 56.25 91 SER A N 1
ATOM 725 C CA . SER A 1 91 ? 31.419 6.115 -30.351 1.00 56.25 91 SER A CA 1
ATOM 726 C C . SER A 1 91 ? 32.550 7.102 -30.041 1.00 56.25 91 SER A C 1
ATOM 728 O O . SER A 1 91 ? 33.244 7.535 -30.954 1.00 56.25 91 SER A O 1
ATOM 730 N N . ASN A 1 92 ? 32.833 7.383 -28.764 1.00 58.62 92 ASN A N 1
ATOM 731 C CA . ASN A 1 92 ? 33.993 8.202 -28.388 1.00 58.62 92 ASN A CA 1
ATOM 732 C C . ASN A 1 92 ? 35.333 7.486 -28.635 1.00 58.62 92 ASN A C 1
ATOM 734 O O . ASN A 1 92 ? 36.339 8.136 -28.908 1.00 58.62 92 ASN A O 1
ATOM 738 N N . ARG A 1 93 ? 35.368 6.151 -28.531 1.00 57.72 93 ARG A N 1
ATOM 739 C CA . ARG A 1 93 ? 36.547 5.328 -28.848 1.00 57.72 93 ARG A CA 1
ATOM 740 C C . ARG A 1 93 ? 36.739 5.155 -30.359 1.00 57.72 93 ARG A C 1
ATOM 742 O O . ARG A 1 93 ? 37.866 4.979 -30.805 1.00 57.72 93 ARG A O 1
ATOM 749 N N . ILE A 1 94 ? 35.656 5.218 -31.130 1.00 51.66 94 ILE A N 1
ATOM 750 C CA . ILE A 1 94 ? 35.586 4.997 -32.575 1.00 51.66 94 ILE A CA 1
ATOM 751 C C . ILE A 1 94 ? 35.045 6.270 -33.223 1.00 51.66 94 ILE A C 1
ATOM 753 O O . ILE A 1 94 ? 33.983 6.300 -33.834 1.00 51.66 94 ILE A O 1
ATOM 757 N N . ALA A 1 95 ? 35.825 7.341 -33.154 1.00 52.31 95 ALA A N 1
ATOM 758 C CA . ALA A 1 95 ? 35.616 8.528 -33.975 1.00 52.31 95 ALA A CA 1
ATOM 759 C C . ALA A 1 95 ? 35.834 8.265 -35.491 1.00 52.31 95 ALA A C 1
ATOM 761 O O . ALA A 1 95 ? 36.044 9.217 -36.235 1.00 52.31 95 ALA A O 1
ATOM 762 N N . HIS A 1 96 ? 35.829 7.007 -35.974 1.00 49.66 96 HIS A N 1
ATOM 763 C CA . HIS A 1 96 ? 36.178 6.701 -37.370 1.00 49.66 96 HIS A CA 1
ATOM 764 C C . HIS A 1 96 ? 35.378 5.597 -38.097 1.00 49.66 96 HIS A C 1
ATOM 766 O O . HIS A 1 96 ? 35.490 5.504 -39.315 1.00 49.66 96 HIS A O 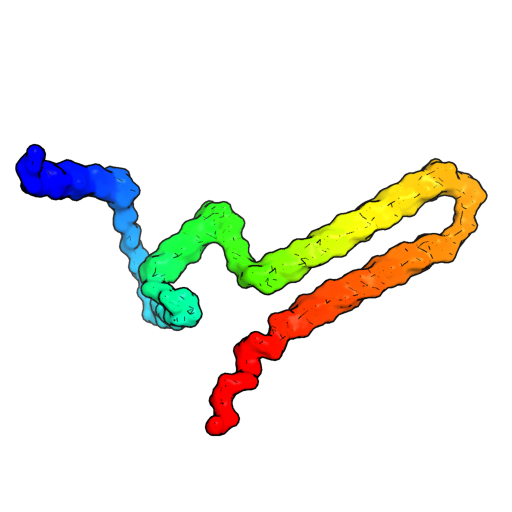1
ATOM 772 N N . VAL A 1 97 ? 34.552 4.762 -37.469 1.00 47.91 97 VAL A N 1
ATOM 773 C CA . VAL A 1 97 ? 33.833 3.710 -38.221 1.00 47.91 97 VAL A CA 1
ATOM 774 C C . VAL A 1 97 ? 32.446 3.504 -37.628 1.00 47.91 97 VAL A C 1
ATOM 776 O O . VAL A 1 97 ? 32.276 2.816 -36.627 1.00 47.91 97 VAL A O 1
ATOM 779 N N . LEU A 1 98 ? 31.462 4.166 -38.234 1.00 51.34 98 LEU A N 1
ATOM 780 C CA . LEU A 1 98 ? 30.045 3.874 -38.045 1.00 51.34 98 LEU A CA 1
ATOM 781 C C . LEU A 1 98 ? 29.750 2.512 -38.677 1.00 51.34 98 LEU A C 1
ATOM 783 O O . LEU A 1 98 ? 29.925 2.352 -39.883 1.00 51.34 98 LEU A O 1
ATOM 787 N N . ASP A 1 99 ? 29.284 1.563 -37.871 1.00 54.88 99 ASP A N 1
ATOM 788 C CA . ASP A 1 99 ? 28.490 0.444 -38.367 1.00 54.88 99 ASP A CA 1
ATOM 789 C C . ASP A 1 99 ? 27.104 0.541 -37.718 1.00 54.88 99 ASP A C 1
ATOM 791 O O . ASP A 1 99 ? 26.899 0.208 -36.547 1.00 54.88 99 ASP A O 1
ATOM 795 N N . ASP A 1 100 ? 26.153 1.096 -38.469 1.00 54.69 100 ASP A N 1
ATOM 796 C CA . ASP A 1 100 ? 24.786 1.391 -38.020 1.00 54.69 100 ASP A CA 1
ATOM 797 C C . ASP A 1 100 ? 24.026 0.130 -37.547 1.00 54.69 100 ASP A C 1
ATOM 799 O O . ASP A 1 100 ? 23.008 0.223 -36.851 1.00 54.69 100 ASP A O 1
ATOM 803 N N . GLN A 1 101 ? 24.529 -1.068 -37.870 1.00 58.50 101 GLN A N 1
ATOM 804 C CA . GLN A 1 101 ? 23.919 -2.345 -37.498 1.00 58.50 101 GLN A CA 1
ATOM 805 C C . GLN A 1 101 ? 24.015 -2.665 -36.000 1.00 58.50 101 GLN A C 1
ATOM 807 O O . GLN A 1 101 ? 23.071 -3.223 -35.432 1.00 58.50 101 GLN A O 1
ATOM 812 N N . GLU A 1 102 ? 25.103 -2.293 -35.322 1.00 60.81 102 GLU A N 1
ATOM 813 C CA . GLU A 1 102 ? 25.293 -2.643 -33.905 1.00 60.81 102 GLU A CA 1
ATOM 814 C C . GLU A 1 102 ? 24.337 -1.854 -32.994 1.00 60.81 102 GLU A C 1
ATOM 816 O O . GLU A 1 102 ? 23.788 -2.373 -32.015 1.00 60.81 102 GLU A O 1
ATOM 821 N N . VAL A 1 103 ? 24.049 -0.605 -33.362 1.00 60.38 103 VAL A N 1
ATOM 822 C CA . VAL A 1 103 ? 23.038 0.228 -32.697 1.00 60.38 103 VAL A CA 1
ATOM 823 C C . VAL A 1 103 ? 21.650 -0.397 -32.839 1.00 60.38 103 VAL A C 1
ATOM 825 O O . VAL A 1 103 ? 20.897 -0.480 -31.864 1.00 60.38 103 VAL A O 1
ATOM 828 N N . PHE A 1 104 ? 21.335 -0.906 -34.030 1.00 63.03 104 PHE A N 1
ATOM 829 C CA . PHE A 1 104 ? 20.051 -1.535 -34.321 1.00 63.03 104 PHE A CA 1
ATOM 830 C C . PHE A 1 104 ? 19.833 -2.816 -33.501 1.00 63.03 104 PHE A C 1
ATOM 832 O O . PHE A 1 104 ? 18.756 -3.017 -32.935 1.00 63.03 104 PHE A O 1
ATOM 839 N N . LEU A 1 105 ? 20.871 -3.649 -33.353 1.00 68.00 105 LEU A N 1
ATOM 840 C CA . LEU A 1 105 ? 20.828 -4.861 -32.524 1.00 68.00 105 LEU A CA 1
ATOM 841 C C . LEU A 1 105 ? 20.590 -4.541 -31.043 1.00 68.00 105 LEU A C 1
ATOM 843 O O . LEU A 1 105 ? 19.796 -5.213 -30.377 1.00 68.00 105 LEU A O 1
ATOM 847 N N . ASN A 1 106 ? 21.220 -3.482 -30.533 1.00 67.69 106 ASN A N 1
ATOM 848 C CA . ASN A 1 106 ? 21.057 -3.053 -29.146 1.00 67.69 106 ASN A CA 1
ATOM 849 C C . ASN A 1 106 ? 19.652 -2.495 -28.863 1.00 67.69 106 ASN A C 1
ATOM 851 O O . ASN A 1 106 ? 19.060 -2.813 -27.825 1.00 67.69 106 ASN A O 1
ATOM 855 N N . ILE A 1 107 ? 19.084 -1.724 -29.796 1.00 68.81 107 ILE A N 1
ATOM 856 C CA . ILE A 1 107 ? 17.698 -1.234 -29.717 1.00 68.81 107 ILE A CA 1
ATOM 857 C C . ILE A 1 107 ? 16.704 -2.404 -29.801 1.00 68.81 107 ILE A C 1
ATOM 859 O O . ILE A 1 107 ? 15.749 -2.460 -29.024 1.00 68.81 107 ILE A O 1
ATOM 863 N N . HIS A 1 108 ? 16.950 -3.387 -30.669 1.00 73.38 108 HIS A N 1
ATOM 864 C CA . HIS A 1 108 ? 16.092 -4.565 -30.807 1.00 73.38 108 HIS A CA 1
ATOM 865 C C . HIS A 1 108 ? 16.106 -5.459 -29.551 1.00 73.38 108 HIS A C 1
ATOM 867 O O . HIS A 1 108 ? 15.058 -5.908 -29.068 1.00 73.38 108 HIS A O 1
ATOM 873 N N . ALA A 1 109 ? 17.289 -5.690 -28.971 1.00 73.50 109 ALA A N 1
ATOM 874 C CA . ALA A 1 109 ? 17.436 -6.425 -27.715 1.00 73.50 109 ALA A CA 1
ATOM 875 C C . ALA A 1 109 ? 16.725 -5.710 -26.555 1.00 73.50 109 ALA A C 1
ATOM 877 O O . ALA A 1 109 ? 16.101 -6.356 -25.706 1.00 73.50 109 ALA A O 1
ATOM 878 N N . LEU A 1 110 ? 16.772 -4.376 -26.540 1.00 69.31 110 LEU A N 1
ATOM 879 C CA . LEU A 1 110 ? 16.042 -3.558 -25.582 1.00 69.31 110 LEU A CA 1
ATOM 880 C C . LEU A 1 110 ? 14.522 -3.697 -25.747 1.00 69.31 110 LEU A C 1
ATOM 882 O O . LEU A 1 110 ? 13.828 -3.997 -24.774 1.00 69.31 110 LEU A O 1
ATOM 886 N N . GLN A 1 111 ? 14.005 -3.525 -26.966 1.00 74.12 111 GLN A N 1
ATOM 887 C CA . GLN A 1 111 ? 12.575 -3.664 -27.255 1.00 74.12 111 GLN A CA 1
ATOM 888 C C . GLN A 1 111 ? 12.042 -5.042 -26.845 1.00 74.12 111 GLN A C 1
ATOM 890 O O . GLN A 1 111 ? 10.951 -5.143 -26.285 1.00 74.12 111 GLN A O 1
ATOM 895 N N . SER A 1 112 ? 12.826 -6.098 -27.073 1.00 77.50 112 SER A N 1
ATOM 896 C CA . SER A 1 112 ? 12.453 -7.466 -26.700 1.00 77.50 112 SER A CA 1
ATOM 897 C C . SER A 1 112 ? 12.338 -7.646 -25.183 1.00 77.50 112 SER A C 1
ATOM 899 O O . SER A 1 112 ? 11.359 -8.217 -24.702 1.00 77.50 112 SER A O 1
ATOM 901 N N . LYS A 1 113 ? 13.291 -7.110 -24.411 1.00 74.50 113 LYS A N 1
ATOM 902 C CA . LYS A 1 113 ? 13.257 -7.169 -22.939 1.00 74.50 113 LYS A CA 1
ATOM 903 C C . LYS A 1 113 ? 12.106 -6.353 -22.354 1.00 74.50 113 LYS A C 1
ATOM 905 O O . LYS A 1 113 ? 11.445 -6.819 -21.431 1.00 74.50 113 LYS A O 1
ATOM 910 N N . LEU A 1 114 ? 11.833 -5.175 -22.917 1.00 74.06 114 LEU A N 1
ATOM 911 C CA . LEU A 1 114 ? 10.718 -4.330 -22.488 1.00 74.06 114 LEU A CA 1
ATOM 912 C C . LEU A 1 11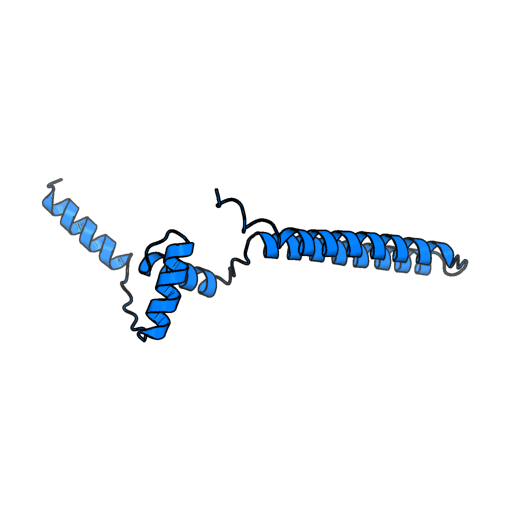4 ? 9.366 -5.017 -22.736 1.00 74.06 114 LEU A C 1
ATOM 914 O O . LEU A 1 114 ? 8.530 -5.056 -21.838 1.00 74.06 114 LEU A O 1
ATOM 918 N N . LYS A 1 115 ? 9.173 -5.626 -23.915 1.00 75.12 115 LYS A N 1
ATOM 919 C CA . LYS A 1 115 ? 7.964 -6.410 -24.219 1.00 75.12 115 LYS A CA 1
ATOM 920 C C . LYS A 1 115 ? 7.757 -7.561 -23.234 1.00 75.12 115 LYS A C 1
ATOM 922 O O . LYS A 1 115 ? 6.634 -7.775 -22.792 1.00 75.12 115 LYS A O 1
ATOM 927 N N . GLN A 1 116 ? 8.819 -8.280 -22.868 1.00 76.25 116 GLN A N 1
ATOM 928 C CA . GLN A 1 116 ? 8.724 -9.371 -21.893 1.00 76.25 116 GLN A CA 1
ATOM 929 C C . GLN A 1 116 ? 8.351 -8.877 -20.492 1.00 76.25 116 GLN A C 1
ATOM 931 O O . GLN A 1 116 ? 7.489 -9.480 -19.861 1.00 76.25 116 GLN A O 1
ATOM 936 N N . ALA A 1 117 ? 8.954 -7.785 -20.018 1.00 70.88 117 ALA A N 1
ATOM 937 C CA . ALA A 1 117 ? 8.637 -7.216 -18.708 1.00 70.88 117 ALA A CA 1
ATOM 938 C C . ALA A 1 117 ? 7.181 -6.723 -18.637 1.00 70.88 117 ALA A C 1
ATOM 940 O O . ALA A 1 117 ? 6.453 -7.079 -17.714 1.00 70.88 117 ALA A O 1
ATOM 941 N N . ILE A 1 118 ? 6.722 -5.993 -19.662 1.00 74.69 118 ILE A N 1
ATOM 942 C CA . ILE A 1 118 ? 5.328 -5.531 -19.761 1.00 74.69 118 ILE A CA 1
ATOM 943 C C . ILE A 1 118 ? 4.363 -6.720 -19.832 1.00 74.69 118 ILE A C 1
ATOM 945 O O . ILE A 1 118 ? 3.337 -6.716 -19.161 1.00 74.69 118 ILE A O 1
ATOM 949 N N . SER A 1 119 ? 4.692 -7.758 -20.610 1.00 73.75 119 SER A N 1
ATOM 950 C CA . SER A 1 119 ? 3.861 -8.961 -20.709 1.00 73.75 119 SER A CA 1
ATOM 951 C C . SER A 1 119 ? 3.736 -9.684 -19.372 1.00 73.75 119 SER A C 1
ATOM 953 O O . SER A 1 119 ? 2.638 -10.116 -19.048 1.00 73.75 119 SER A O 1
ATOM 955 N N . ARG A 1 120 ? 4.827 -9.810 -18.603 1.00 68.88 120 ARG A N 1
ATOM 956 C CA . ARG A 1 120 ? 4.812 -10.433 -17.269 1.00 68.88 120 ARG A CA 1
ATOM 957 C C . ARG A 1 120 ? 3.957 -9.640 -16.287 1.00 68.88 120 ARG A C 1
ATOM 959 O O . ARG A 1 120 ? 3.125 -10.229 -15.603 1.00 68.88 120 ARG A O 1
ATOM 966 N N . ALA A 1 121 ? 4.113 -8.316 -16.285 1.00 65.88 121 ALA A N 1
ATOM 967 C CA . ALA A 1 121 ? 3.305 -7.413 -15.474 1.00 65.88 121 ALA A CA 1
ATOM 968 C C . ALA A 1 121 ? 1.807 -7.509 -15.819 1.00 65.88 121 ALA A C 1
ATOM 970 O O . ALA A 1 121 ? 0.969 -7.569 -14.926 1.00 65.88 121 ALA A O 1
ATOM 971 N N . ALA A 1 122 ? 1.468 -7.595 -17.110 1.00 66.69 122 ALA A N 1
ATOM 972 C CA . ALA A 1 122 ? 0.088 -7.739 -17.571 1.00 66.69 122 ALA A CA 1
ATOM 973 C C . ALA A 1 122 ? -0.512 -9.125 -17.263 1.00 66.69 122 ALA A C 1
ATOM 975 O O . ALA A 1 122 ? -1.695 -9.218 -16.952 1.00 66.69 122 ALA A O 1
ATOM 976 N N . SER A 1 123 ? 0.283 -10.200 -17.320 1.00 65.19 123 SER A N 1
ATOM 977 C CA . SER A 1 123 ? -0.176 -11.561 -17.000 1.00 65.19 123 SER A CA 1
ATOM 978 C C . SER A 1 123 ? -0.290 -11.844 -15.498 1.00 65.19 123 SER A C 1
ATOM 980 O O . SER A 1 123 ? -1.029 -12.743 -15.114 1.00 65.19 123 SER A O 1
ATOM 982 N N . GLY A 1 124 ? 0.405 -11.080 -14.647 1.00 54.19 124 GLY A N 1
ATOM 983 C CA . GLY A 1 124 ? 0.291 -11.176 -13.185 1.00 54.19 124 GLY A CA 1
ATOM 984 C C . GLY A 1 124 ? -1.020 -10.618 -12.614 1.00 54.19 124 GLY A C 1
ATOM 985 O O . GLY A 1 124 ? -1.296 -10.808 -11.439 1.00 54.19 124 GLY A O 1
ATOM 986 N N . ALA A 1 125 ? -1.852 -9.968 -13.435 1.00 46.62 125 ALA A N 1
ATOM 987 C CA . ALA A 1 125 ? -3.142 -9.401 -13.033 1.00 46.62 125 ALA A CA 1
ATOM 988 C C . ALA A 1 125 ? -4.337 -10.373 -13.192 1.00 46.62 125 ALA A C 1
ATOM 990 O O . ALA A 1 125 ? -5.483 -9.929 -13.170 1.00 46.62 125 ALA A O 1
ATOM 991 N N . GLY A 1 126 ? -4.094 -11.676 -13.404 1.00 45.28 126 GLY A N 1
ATOM 992 C CA . GLY A 1 126 ? -5.121 -12.621 -13.869 1.00 45.28 126 GLY A CA 1
ATOM 993 C C . GLY A 1 126 ? -5.314 -13.917 -13.076 1.00 45.28 126 GLY A C 1
ATOM 994 O O . GLY A 1 126 ? -5.988 -14.802 -13.590 1.00 45.28 126 GLY A O 1
ATOM 995 N N . SER A 1 127 ? -4.755 -14.083 -11.873 1.00 41.78 127 SER A N 1
ATOM 996 C CA . SER A 1 127 ? -4.955 -15.318 -11.089 1.00 41.78 127 SER A CA 1
ATOM 997 C C . SER A 1 127 ? -5.376 -15.047 -9.646 1.00 41.78 127 SER A C 1
ATOM 999 O O . SER A 1 127 ? -4.677 -15.401 -8.698 1.00 41.78 127 SER A O 1
ATOM 1001 N N . SER A 1 128 ? -6.531 -14.416 -9.481 1.00 44.72 128 SER A N 1
ATOM 1002 C CA . SER A 1 128 ? -7.270 -14.427 -8.217 1.00 44.72 128 SER A CA 1
ATOM 1003 C C . SER A 1 128 ? -8.743 -14.100 -8.445 1.00 44.72 128 SER A C 1
ATOM 1005 O O . SER A 1 128 ? -9.293 -13.233 -7.789 1.00 44.72 128 SER A O 1
ATOM 1007 N N . ASP A 1 129 ? -9.384 -14.797 -9.383 1.00 43.78 129 ASP A N 1
ATOM 1008 C CA . ASP A 1 129 ? -10.825 -15.047 -9.334 1.00 43.78 129 ASP A CA 1
ATOM 1009 C C . ASP A 1 129 ? -11.159 -16.227 -10.262 1.00 43.78 129 ASP A C 1
ATOM 1011 O O . ASP A 1 129 ? -10.635 -16.311 -11.366 1.00 43.78 129 ASP A O 1
ATOM 1015 N N . GLU A 1 130 ? -12.028 -17.121 -9.784 1.00 41.25 130 GLU A N 1
ATOM 1016 C CA . GLU A 1 130 ? -12.502 -18.372 -10.411 1.00 41.25 130 GLU A CA 1
ATOM 1017 C C . GLU A 1 130 ? -11.735 -19.671 -10.097 1.00 41.25 130 GLU A C 1
ATOM 1019 O O . GLU A 1 130 ? -11.228 -20.354 -10.975 1.00 41.25 130 GLU A O 1
ATOM 1024 N N . GLU A 1 131 ? -11.819 -20.128 -8.845 1.00 38.03 131 GLU A N 1
ATOM 1025 C CA . GLU A 1 131 ? -12.049 -21.559 -8.592 1.00 38.03 131 GLU A CA 1
ATOM 1026 C C . GLU A 1 131 ? -12.959 -21.716 -7.367 1.00 38.03 131 GLU A C 1
ATOM 1028 O O . GLU A 1 131 ? -12.543 -21.723 -6.210 1.00 38.03 131 GLU A O 1
ATOM 1033 N N . GLY A 1 132 ? -14.265 -21.734 -7.634 1.00 40.75 132 GLY A N 1
ATOM 1034 C CA . GLY A 1 132 ? -15.290 -21.783 -6.599 1.00 40.75 132 GLY A CA 1
ATOM 1035 C C . GLY A 1 132 ? -16.703 -21.855 -7.159 1.00 40.75 132 GLY A C 1
ATOM 1036 O O . GLY A 1 132 ? -17.556 -21.065 -6.757 1.00 40.75 132 GLY A O 1
ATOM 1037 N N . ARG A 1 133 ? -16.963 -22.775 -8.095 1.00 41.66 133 ARG A N 1
ATOM 1038 C CA . ARG A 1 133 ? -18.327 -23.221 -8.414 1.00 41.66 133 ARG A CA 1
ATOM 1039 C C . ARG A 1 133 ? -18.318 -24.573 -9.125 1.00 41.66 133 ARG A C 1
ATOM 1041 O O . ARG A 1 133 ? -18.135 -24.632 -10.334 1.00 41.66 133 ARG A O 1
ATOM 1048 N N . SER A 1 134 ? -18.516 -25.630 -8.339 1.00 44.25 134 SER A N 1
ATOM 1049 C CA . SER A 1 134 ? -19.611 -26.602 -8.486 1.00 44.25 134 SER A CA 1
ATOM 1050 C C . SER A 1 134 ? -19.548 -27.651 -7.387 1.00 44.25 134 SER A C 1
ATOM 1052 O O . SER A 1 134 ? -18.446 -28.177 -7.136 1.00 44.25 134 SER A O 1
#

Foldseek 3Di:
DDPVVVVVVVVVVCVVVDDDDDDDDDPVVQVVLCVVCVVVVHDSVVSVVVVVVCVVVVNPPDPVLVVVLVVLVVVLVVLVVVLVVVVVVVCVVCVDDDDVVVVVVSVVVSVVSVVVSVVVSVVVVPPDDDDDDD

InterPro domains:
  IPR053842 Mobilization protein NikA-like [PF21983] (19-89)

Sequence (134 aa):
MAREQYQRDYRQQYKDQVKRVNLTFSLAEHRGIARSAKDAGSPVAAYVKRLALEAHEGRSSAPEEIAEQLADLERVIRTIANNVNQMARHSNRIAHVLDDQEVFLNIHALQSKLKQAISRAASGAGSSDEEGRS

Organism: NCBI:txid1280847

pLDDT: mean 72.12, std 14.98, range [38.03, 96.75]

Secondary structure (DSSP, 8-state):
--HHHHHHHHHHHHHHH---------HHHHHHHHHHHHHTTS-HHHHHHHHHHHHHTT-----HHHHHHHHHHHHHHHHHHHHHHHHHHHHHH-TT---HHHHHHHHHHHHHHHHHHHHHHHHTTSSSS-----